Protein AF-A0A7Y2A9Y5-F1 (afdb_monomer_lite)

Structure (mmCIF, N/CA/C/O backbone):
data_AF-A0A7Y2A9Y5-F1
#
_entry.id   AF-A0A7Y2A9Y5-F1
#
loop_
_atom_site.group_PDB
_atom_site.id
_atom_site.type_symbol
_atom_site.label_atom_id
_atom_site.label_alt_id
_atom_site.label_comp_id
_atom_site.label_asym_id
_atom_site.label_entity_id
_atom_site.label_seq_id
_atom_site.pdbx_PDB_ins_code
_atom_site.Cartn_x
_atom_site.Cartn_y
_atom_site.Cartn_z
_atom_site.occupancy
_atom_site.B_iso_or_equiv
_atom_site.auth_seq_id
_atom_site.auth_comp_id
_atom_site.auth_asym_id
_atom_site.auth_atom_id
_atom_site.pdbx_PDB_model_num
ATOM 1 N N . MET A 1 1 ? -33.404 -12.285 2.763 1.00 61.84 1 MET A N 1
ATOM 2 C CA . MET A 1 1 ? -32.604 -12.738 1.594 1.00 61.84 1 MET A CA 1
ATOM 3 C C . MET A 1 1 ? -32.031 -14.111 1.912 1.00 61.84 1 MET A C 1
ATOM 5 O O . MET A 1 1 ? -31.598 -14.298 3.040 1.00 61.84 1 MET A O 1
ATOM 9 N N . SER A 1 2 ? -32.058 -15.064 0.974 1.00 83.62 2 SER A N 1
ATOM 10 C CA . SER A 1 2 ? -31.495 -16.404 1.196 1.00 83.62 2 SER A CA 1
ATOM 11 C C . SER A 1 2 ? -29.981 -16.333 1.434 1.00 83.62 2 SER A C 1
ATOM 13 O O . SER A 1 2 ? -29.291 -15.499 0.842 1.00 83.62 2 SER A O 1
ATOM 15 N N . VAL A 1 3 ? -29.458 -17.207 2.300 1.00 85.44 3 VAL A N 1
ATOM 16 C CA . VAL A 1 3 ? -28.026 -17.282 2.651 1.00 85.44 3 VAL A CA 1
ATOM 17 C C . VAL A 1 3 ? -27.150 -17.421 1.400 1.00 85.44 3 VAL A C 1
ATOM 19 O O . VAL A 1 3 ? -26.142 -16.733 1.279 1.00 85.44 3 VAL A O 1
ATOM 22 N N . PHE A 1 4 ? -27.600 -18.203 0.414 1.00 86.50 4 PHE A N 1
ATOM 23 C CA . PHE A 1 4 ? -26.938 -18.354 -0.885 1.00 86.50 4 PHE A CA 1
ATOM 24 C C . PHE A 1 4 ? -26.806 -17.039 -1.663 1.00 86.50 4 PHE A C 1
ATOM 26 O O . PHE A 1 4 ? -25.743 -16.758 -2.211 1.00 86.50 4 PHE A O 1
ATOM 33 N N . LYS A 1 5 ? -27.846 -16.191 -1.672 1.00 84.12 5 LYS A N 1
ATOM 34 C CA . LYS A 1 5 ? -27.791 -14.879 -2.338 1.00 84.12 5 LYS A CA 1
ATOM 35 C C . LYS A 1 5 ? -26.791 -13.947 -1.648 1.00 84.12 5 LYS A C 1
ATOM 37 O O . LYS A 1 5 ? -26.061 -13.232 -2.327 1.00 84.12 5 LYS A O 1
ATOM 42 N N . LYS A 1 6 ? -26.729 -13.978 -0.311 1.00 85.56 6 LYS A N 1
ATOM 43 C CA . LYS A 1 6 ? -25.767 -13.183 0.471 1.00 85.56 6 LYS A CA 1
ATOM 44 C C . LYS A 1 6 ? -24.329 -13.655 0.236 1.00 85.56 6 LYS A C 1
ATOM 46 O O . LYS A 1 6 ? -23.455 -12.819 0.033 1.00 85.56 6 LYS A O 1
ATOM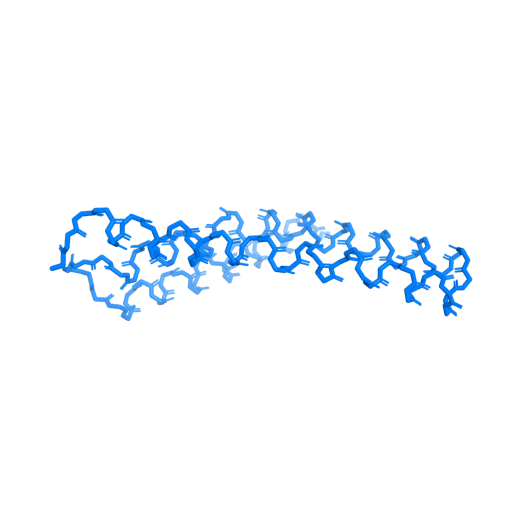 51 N N . LEU A 1 7 ? -24.106 -14.970 0.208 1.00 88.00 7 LEU A N 1
ATOM 52 C CA . LEU A 1 7 ? -22.796 -15.555 -0.072 1.00 88.00 7 LEU A CA 1
ATOM 53 C C . LEU A 1 7 ? -22.314 -15.175 -1.476 1.00 88.00 7 LEU A C 1
ATOM 55 O O . LEU A 1 7 ? -21.227 -14.627 -1.608 1.00 88.00 7 LEU A O 1
ATOM 59 N N . PHE A 1 8 ? -23.150 -15.365 -2.502 1.00 89.75 8 PHE A N 1
ATOM 60 C CA . PHE A 1 8 ? -22.801 -15.005 -3.878 1.00 89.75 8 PHE A CA 1
ATOM 61 C C . PHE A 1 8 ? -22.493 -13.511 -4.026 1.00 89.75 8 PHE A C 1
ATOM 63 O O . PHE A 1 8 ? -21.510 -13.146 -4.661 1.00 89.75 8 PHE A O 1
ATOM 70 N N . GLN A 1 9 ? -23.288 -12.639 -3.398 1.00 87.06 9 GLN A N 1
ATOM 71 C CA . GLN A 1 9 ? -23.046 -11.197 -3.425 1.00 87.06 9 GLN A CA 1
ATOM 72 C C . GLN A 1 9 ? -21.710 -10.832 -2.764 1.00 87.06 9 GLN A C 1
ATOM 74 O O . GLN A 1 9 ? -20.972 -10.014 -3.306 1.00 87.06 9 GLN A O 1
ATOM 79 N N . GLN A 1 10 ? -21.367 -11.449 -1.631 1.00 85.25 10 GLN A N 1
ATOM 80 C CA . GLN A 1 10 ? -20.069 -11.221 -0.997 1.00 85.25 10 GLN A CA 1
ATOM 81 C C . GLN A 1 10 ? -18.922 -11.764 -1.853 1.00 85.25 10 GLN A C 1
ATOM 83 O O . GLN A 1 10 ? -17.982 -11.023 -2.122 1.00 85.25 10 GLN A O 1
ATOM 88 N N . THR A 1 11 ? -19.009 -12.996 -2.356 1.00 89.12 11 THR A N 1
ATOM 89 C CA . THR A 1 11 ? -17.985 -13.570 -3.243 1.00 89.12 11 THR A CA 1
ATOM 90 C C . THR A 1 11 ? -17.788 -12.731 -4.498 1.00 89.12 11 THR A C 1
ATOM 92 O O . THR A 1 11 ? -16.651 -12.495 -4.891 1.00 89.12 11 THR A O 1
ATOM 95 N N . PHE A 1 12 ? -18.868 -12.239 -5.103 1.00 91.00 12 PHE A N 1
ATOM 96 C CA . PHE A 1 12 ? -18.781 -11.380 -6.274 1.00 91.00 12 PHE A CA 1
ATOM 97 C C . PHE A 1 12 ? -18.106 -10.049 -5.938 1.00 91.00 12 PHE A C 1
ATOM 99 O O . PHE A 1 12 ? -17.169 -9.676 -6.627 1.00 91.00 12 PHE A O 1
ATOM 106 N N . ILE A 1 13 ? -18.504 -9.364 -4.859 1.00 86.56 13 ILE A N 1
ATOM 107 C CA . ILE A 1 13 ? -17.916 -8.070 -4.467 1.00 86.56 13 ILE A CA 1
ATOM 108 C C . ILE A 1 13 ? -16.438 -8.217 -4.078 1.00 86.56 13 ILE A C 1
ATOM 110 O O . ILE A 1 13 ? -15.595 -7.489 -4.598 1.00 86.56 13 ILE A O 1
ATOM 114 N N . TYR A 1 14 ? -16.103 -9.165 -3.198 1.00 84.19 14 TYR A N 1
ATOM 115 C CA . TYR A 1 14 ? -14.718 -9.402 -2.773 1.00 84.19 14 TYR A CA 1
ATOM 116 C C . TYR A 1 14 ? -13.857 -9.964 -3.917 1.00 84.19 14 TYR A C 1
ATOM 118 O O . TYR A 1 14 ? -12.682 -9.616 -4.048 1.00 84.19 14 TYR A O 1
ATOM 126 N N . GLY A 1 15 ? -14.444 -10.793 -4.783 1.00 87.00 15 GLY A N 1
ATOM 127 C CA . GLY A 1 15 ? -13.808 -11.278 -6.004 1.00 87.00 15 GLY A CA 1
ATOM 128 C C . GLY A 1 15 ? -13.5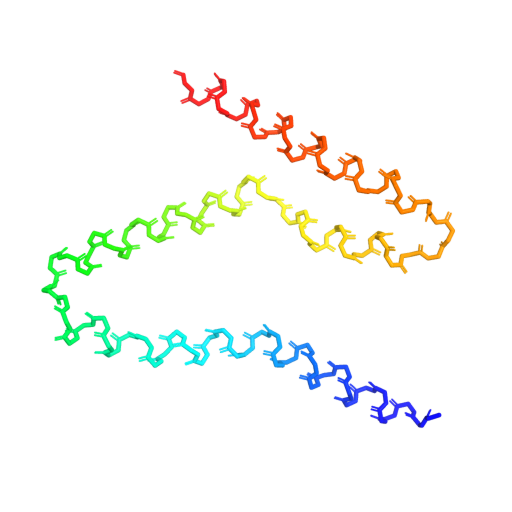07 -10.135 -6.967 1.00 87.00 15 GLY A C 1
ATOM 129 O O . GLY A 1 15 ? -12.380 -10.007 -7.429 1.00 87.00 15 GLY A O 1
ATOM 130 N N . LEU A 1 16 ? -14.462 -9.235 -7.204 1.00 91.06 16 LEU A N 1
ATOM 131 C CA . LEU A 1 16 ? -14.254 -8.073 -8.067 1.00 91.06 16 LEU A CA 1
ATOM 132 C C . LEU A 1 16 ? -13.177 -7.140 -7.499 1.00 91.06 16 LEU A C 1
ATOM 134 O O . LEU A 1 16 ? -12.289 -6.723 -8.237 1.00 91.06 16 LEU A O 1
ATOM 138 N N . ALA A 1 17 ? -13.204 -6.873 -6.189 1.00 85.94 17 ALA A N 1
ATOM 139 C CA . ALA A 1 17 ? -12.226 -6.018 -5.515 1.00 85.94 17 ALA A CA 1
ATOM 140 C C . ALA A 1 17 ? -10.780 -6.532 -5.650 1.00 85.94 17 ALA A C 1
ATOM 142 O O . ALA A 1 17 ? -9.844 -5.737 -5.679 1.00 85.94 17 ALA A O 1
ATOM 143 N N . THR A 1 18 ? -10.588 -7.850 -5.764 1.00 85.75 18 THR A N 1
ATOM 144 C CA . THR A 1 18 ? -9.256 -8.470 -5.882 1.00 85.75 18 THR A CA 1
ATOM 145 C C . THR A 1 18 ? -8.842 -8.750 -7.327 1.00 85.75 18 THR A C 1
ATOM 147 O O . THR A 1 18 ? -7.666 -8.613 -7.670 1.00 85.75 18 THR A O 1
ATOM 150 N N . VAL A 1 19 ? -9.784 -9.135 -8.190 1.00 92.06 19 VAL A N 1
ATOM 151 C CA . VAL A 1 19 ? -9.519 -9.532 -9.581 1.00 92.06 19 VAL A CA 1
ATOM 152 C C . VAL A 1 19 ? -9.438 -8.325 -10.506 1.00 92.06 19 VAL A C 1
ATOM 154 O O . VAL A 1 19 ? -8.579 -8.306 -11.386 1.00 92.06 19 VAL A O 1
ATOM 157 N N . LEU A 1 20 ? -10.278 -7.304 -10.310 1.00 93.00 20 LEU A N 1
ATOM 158 C CA . LEU A 1 20 ? -10.336 -6.149 -11.207 1.00 93.00 20 LEU A CA 1
ATOM 159 C C . LEU A 1 20 ? -8.9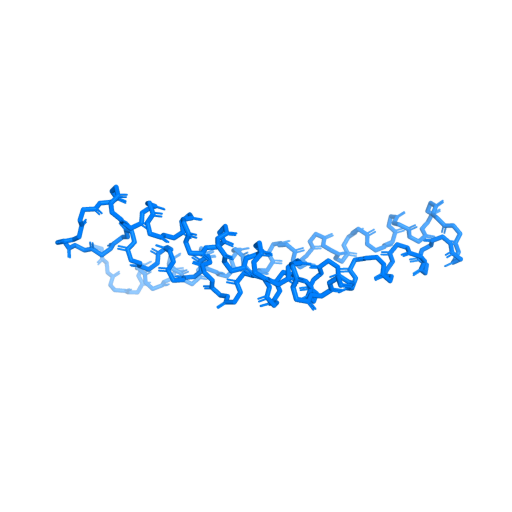89 -5.404 -11.300 1.00 93.00 20 LEU A C 1
ATOM 161 O O . LEU A 1 20 ? -8.528 -5.195 -12.423 1.00 93.00 20 LEU A O 1
ATOM 165 N N . PRO A 1 21 ? -8.285 -5.089 -10.191 1.00 90.56 21 PRO A N 1
ATOM 166 C CA . PRO A 1 21 ? -6.967 -4.455 -10.276 1.00 90.56 21 PRO A CA 1
ATOM 167 C C . PRO A 1 21 ? -5.936 -5.322 -11.011 1.00 90.56 21 PRO A C 1
ATOM 169 O O . PRO A 1 21 ? -5.113 -4.810 -11.766 1.00 90.56 21 PRO A O 1
ATOM 172 N N . ARG A 1 22 ? -6.000 -6.650 -10.839 1.00 89.94 22 ARG A N 1
ATOM 173 C CA . ARG A 1 22 ? -5.098 -7.596 -11.516 1.00 89.94 22 ARG A CA 1
ATOM 174 C C . ARG A 1 22 ? -5.380 -7.678 -13.014 1.00 89.94 22 ARG A C 1
ATOM 176 O O . ARG A 1 22 ? -4.445 -7.688 -13.806 1.00 89.94 22 ARG A O 1
ATOM 183 N N . ALA A 1 23 ? -6.651 -7.698 -13.407 1.00 93.88 23 ALA A N 1
ATOM 184 C CA . ALA A 1 23 ? -7.051 -7.675 -14.810 1.00 93.88 23 ALA A CA 1
ATOM 185 C C . ALA A 1 23 ? -6.598 -6.378 -15.500 1.00 93.88 23 ALA A C 1
ATOM 187 O O . ALA A 1 23 ? -6.057 -6.425 -16.603 1.00 93.88 23 ALA A O 1
ATOM 188 N N . LEU A 1 24 ? -6.737 -5.234 -14.822 1.00 94.25 24 LEU A N 1
ATOM 189 C CA . LEU A 1 24 ? -6.215 -3.957 -15.311 1.00 94.25 24 LEU A CA 1
ATOM 190 C C . LEU A 1 24 ? -4.692 -3.988 -15.470 1.00 94.25 24 LEU A C 1
ATOM 192 O O . LEU A 1 24 ? -4.188 -3.541 -16.496 1.00 94.25 24 LEU A O 1
ATOM 196 N N . ALA A 1 25 ? -3.961 -4.566 -14.512 1.00 91.00 25 ALA A N 1
ATOM 197 C CA . ALA A 1 25 ? -2.511 -4.712 -14.620 1.00 91.00 25 ALA A CA 1
ATOM 198 C C . ALA A 1 25 ? -2.102 -5.518 -15.866 1.00 91.00 25 ALA A C 1
ATOM 200 O O . ALA A 1 25 ? -1.190 -5.107 -16.577 1.00 91.00 25 ALA A O 1
ATOM 201 N N . ILE A 1 26 ? -2.813 -6.607 -16.186 1.00 92.62 26 ILE A N 1
ATOM 202 C CA . ILE A 1 26 ? -2.556 -7.415 -17.393 1.00 92.62 26 ILE A CA 1
ATOM 203 C C . ILE A 1 26 ? -2.719 -6.581 -18.671 1.00 92.62 26 ILE A C 1
ATOM 205 O O . ILE A 1 26 ? -1.921 -6.724 -19.592 1.00 92.62 26 ILE A O 1
ATOM 209 N N . ILE A 1 27 ? -3.717 -5.696 -18.722 1.00 94.56 27 ILE A N 1
ATOM 210 C CA . ILE A 1 27 ? -3.963 -4.809 -19.872 1.00 94.56 27 ILE A CA 1
ATOM 211 C C . ILE A 1 27 ? -2.925 -3.678 -19.940 1.00 94.56 27 ILE A C 1
ATOM 213 O O . ILE A 1 27 ? -2.535 -3.252 -21.025 1.00 94.56 27 ILE A O 1
ATOM 217 N N . LEU A 1 28 ? -2.454 -3.196 -18.792 1.00 92.38 28 LEU A N 1
ATOM 218 C CA . LEU A 1 28 ? -1.470 -2.117 -18.710 1.00 92.38 28 LEU A CA 1
ATOM 219 C C . LEU A 1 28 ? -0.061 -2.560 -19.119 1.00 92.38 28 LEU A C 1
ATOM 221 O O . LEU A 1 28 ? 0.691 -1.749 -19.650 1.00 92.38 28 LEU A O 1
ATOM 225 N N . VAL A 1 29 ? 0.301 -3.830 -18.924 1.00 91.94 29 VAL A N 1
ATOM 226 C CA . VAL A 1 29 ? 1.617 -4.357 -19.328 1.00 91.94 29 VAL A CA 1
ATOM 227 C C . VAL A 1 29 ? 1.925 -4.119 -20.816 1.00 91.94 29 VAL A C 1
ATOM 229 O O . VAL A 1 29 ? 2.940 -3.476 -21.078 1.00 91.94 29 VAL A O 1
ATOM 232 N N . PRO A 1 30 ? 1.100 -4.553 -21.793 1.00 92.69 30 PRO A N 1
ATOM 233 C CA . PRO A 1 30 ? 1.372 -4.303 -23.210 1.00 92.69 30 PRO A CA 1
ATOM 234 C C . PRO A 1 30 ? 1.344 -2.812 -23.571 1.00 92.69 30 PRO A C 1
ATOM 236 O O . PRO A 1 30 ? 2.055 -2.394 -24.481 1.00 92.69 30 PRO A O 1
ATOM 239 N N . LEU A 1 31 ? 0.571 -1.991 -22.848 1.00 93.50 31 LEU A N 1
ATOM 240 C CA . LEU A 1 31 ? 0.591 -0.537 -23.019 1.00 93.50 31 LEU A CA 1
ATOM 241 C C . LEU A 1 31 ? 1.949 0.046 -22.599 1.00 93.50 31 LEU A C 1
ATOM 243 O O . LEU A 1 31 ? 2.547 0.820 -23.344 1.00 93.50 31 LEU A O 1
ATOM 247 N N . TYR A 1 32 ? 2.459 -0.339 -21.427 1.00 92.12 32 TYR A N 1
ATOM 248 C CA . TYR A 1 32 ? 3.745 0.149 -20.936 1.00 92.12 32 TYR A CA 1
ATOM 249 C C . TYR A 1 32 ? 4.912 -0.351 -21.779 1.00 92.12 32 TYR A C 1
ATOM 251 O O . TYR A 1 32 ? 5.793 0.440 -22.099 1.00 92.12 32 TYR A O 1
ATOM 259 N N . THR A 1 33 ? 4.920 -1.620 -22.184 1.00 91.94 33 THR A N 1
ATOM 260 C CA . THR A 1 33 ? 6.009 -2.170 -23.005 1.00 91.94 33 THR A CA 1
ATOM 261 C C . THR A 1 33 ? 5.959 -1.711 -24.462 1.00 91.94 33 THR A C 1
ATOM 263 O O . THR A 1 33 ? 6.989 -1.731 -25.129 1.00 91.94 33 THR A O 1
ATOM 266 N N . GLY A 1 34 ? 4.798 -1.268 -24.960 1.00 92.56 34 GLY A N 1
ATOM 267 C CA . GLY A 1 34 ? 4.666 -0.664 -26.288 1.00 92.56 34 GLY A CA 1
ATOM 268 C C . GLY A 1 34 ? 5.124 0.796 -26.360 1.00 92.56 34 GLY A C 1
ATOM 269 O O . GLY A 1 34 ? 5.540 1.250 -27.423 1.00 92.56 34 GLY A O 1
ATOM 270 N N . VAL A 1 35 ? 5.059 1.534 -25.244 1.00 93.31 35 VAL A N 1
ATOM 271 C CA . VAL A 1 35 ? 5.412 2.965 -25.186 1.00 93.31 35 VAL A CA 1
ATOM 272 C C . VAL A 1 35 ? 6.802 3.199 -24.586 1.00 93.31 35 VAL A C 1
ATOM 274 O O . VAL A 1 35 ? 7.510 4.105 -25.024 1.00 93.31 35 VAL A O 1
ATOM 277 N N . LEU A 1 36 ? 7.211 2.413 -23.584 1.00 92.12 36 LEU A N 1
ATOM 278 C CA . LEU A 1 36 ? 8.490 2.597 -22.898 1.00 92.12 36 LEU A CA 1
ATOM 279 C C . LEU A 1 36 ? 9.581 1.688 -23.483 1.00 92.12 36 LEU A C 1
ATOM 281 O O . LEU A 1 36 ? 9.355 0.493 -23.674 1.00 92.12 36 LEU A O 1
ATOM 285 N N . PRO A 1 37 ? 10.814 2.200 -23.658 1.00 94.38 37 PRO A N 1
ATOM 286 C CA . PRO A 1 37 ? 11.957 1.347 -23.943 1.00 94.38 37 PRO A CA 1
ATOM 287 C C . PRO A 1 37 ? 12.250 0.410 -22.753 1.00 94.38 37 PRO A C 1
ATOM 289 O O . PRO A 1 37 ? 11.997 0.785 -21.601 1.00 94.38 37 PRO A O 1
ATOM 292 N N . PRO A 1 38 ? 12.864 -0.769 -2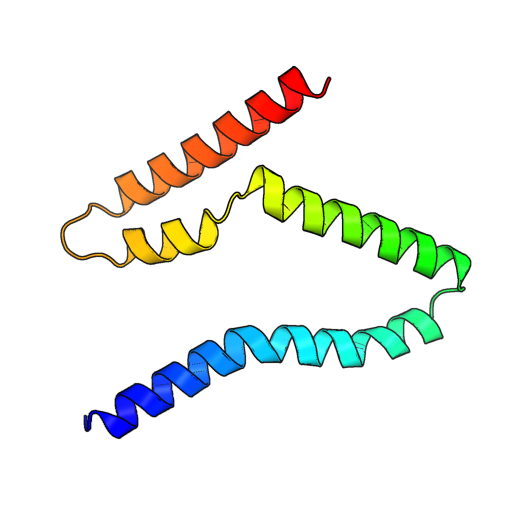2.984 1.00 91.88 38 PRO A N 1
ATOM 293 C CA . PRO A 1 38 ? 13.102 -1.770 -21.938 1.00 91.88 38 PRO A CA 1
ATOM 294 C C . PRO A 1 38 ? 13.831 -1.231 -20.702 1.00 91.88 38 PRO A C 1
ATOM 296 O O . PRO A 1 38 ? 13.483 -1.575 -19.576 1.00 91.88 38 PRO A O 1
ATOM 299 N N . ALA A 1 39 ? 14.803 -0.334 -20.899 1.00 93.69 39 ALA A N 1
ATOM 300 C CA . ALA A 1 39 ? 15.533 0.296 -19.802 1.00 93.69 39 ALA A CA 1
ATOM 301 C C . ALA A 1 39 ? 14.621 1.163 -18.912 1.00 93.69 39 ALA A C 1
ATOM 303 O O . ALA A 1 39 ? 14.683 1.070 -17.688 1.00 93.69 39 ALA A O 1
ATOM 304 N N . ALA A 1 40 ? 13.732 1.962 -19.512 1.00 92.69 40 ALA A N 1
ATOM 305 C CA . ALA A 1 40 ? 12.793 2.802 -18.767 1.00 92.69 40 ALA A CA 1
ATOM 306 C C . ALA A 1 40 ? 11.723 1.962 -18.056 1.00 92.69 40 ALA A C 1
ATOM 308 O O . ALA A 1 40 ? 11.370 2.250 -16.912 1.00 92.69 40 ALA A O 1
ATOM 309 N N . PHE A 1 41 ? 11.254 0.884 -18.693 1.00 93.94 41 PHE A N 1
ATOM 310 C CA . PHE A 1 41 ? 10.351 -0.070 -18.051 1.00 93.94 41 PHE A CA 1
ATOM 311 C C . PHE A 1 41 ? 11.011 -0.767 -16.850 1.00 93.94 41 PHE A C 1
ATOM 313 O O . PHE A 1 41 ? 10.368 -0.945 -15.818 1.00 93.94 41 PHE A O 1
ATOM 320 N N . GLY A 1 42 ? 12.305 -1.095 -16.938 1.00 92.69 42 GLY A N 1
ATOM 321 C CA . GLY A 1 42 ? 13.081 -1.643 -15.821 1.00 92.69 42 GLY A CA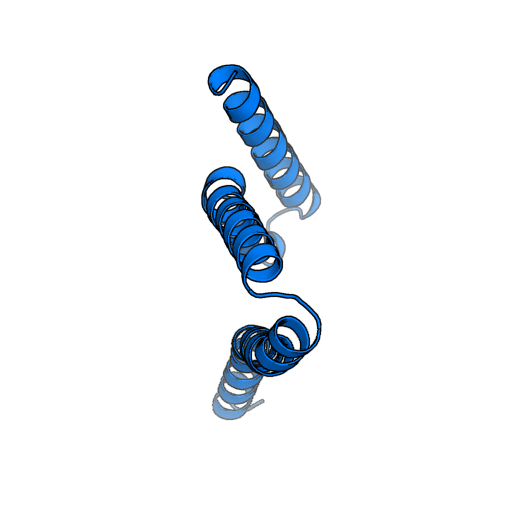 1
ATOM 322 C C . GLY A 1 42 ? 13.154 -0.697 -14.618 1.00 92.69 42 GLY A C 1
ATOM 323 O O . GLY A 1 42 ? 12.940 -1.126 -13.482 1.00 92.69 42 GLY A O 1
ATOM 324 N N . VAL A 1 43 ? 13.376 0.601 -14.855 1.00 94.88 43 VAL A N 1
ATOM 325 C CA . VAL A 1 43 ? 13.343 1.625 -13.793 1.00 94.88 43 VAL A CA 1
ATOM 326 C C . VAL A 1 43 ? 11.948 1.722 -13.175 1.00 94.88 43 VAL A C 1
ATOM 328 O O . VAL A 1 43 ? 11.820 1.685 -11.951 1.00 94.88 43 VAL A O 1
ATOM 331 N N . TYR A 1 44 ? 10.903 1.776 -14.003 1.00 93.06 44 TYR A N 1
ATOM 332 C CA . TYR A 1 44 ? 9.515 1.796 -13.539 1.00 93.06 44 TYR A CA 1
ATOM 333 C C . TYR A 1 44 ? 9.185 0.578 -12.666 1.00 93.06 44 TYR A C 1
ATOM 335 O O . TYR A 1 44 ? 8.698 0.741 -11.549 1.00 93.06 44 TYR A O 1
ATOM 343 N N . ALA A 1 45 ? 9.503 -0.633 -13.129 1.00 92.75 45 ALA A N 1
ATOM 344 C CA . ALA A 1 45 ? 9.238 -1.870 -12.398 1.00 92.75 45 ALA A CA 1
ATOM 345 C C . ALA A 1 45 ? 9.994 -1.922 -11.060 1.00 92.75 45 ALA A C 1
ATOM 347 O O . ALA A 1 45 ? 9.443 -2.357 -10.044 1.00 92.75 45 ALA A O 1
ATOM 348 N N . THR A 1 46 ? 11.234 -1.430 -11.040 1.00 95.19 46 THR A N 1
ATOM 349 C CA . THR A 1 46 ? 12.048 -1.339 -9.820 1.00 95.19 46 THR A CA 1
ATOM 350 C C . THR A 1 46 ? 11.439 -0.345 -8.829 1.00 95.19 46 THR A C 1
ATOM 352 O O . THR A 1 46 ? 11.253 -0.676 -7.658 1.00 95.19 46 THR A O 1
ATOM 355 N N . MET A 1 47 ? 11.041 0.842 -9.296 1.00 95.69 47 MET A N 1
ATOM 356 C CA . MET A 1 47 ? 10.366 1.849 -8.471 1.00 95.69 47 MET A CA 1
ATOM 357 C C . MET A 1 47 ? 9.052 1.310 -7.890 1.00 95.69 47 MET A C 1
ATOM 359 O O . MET A 1 47 ? 8.799 1.446 -6.694 1.00 95.69 47 MET A O 1
ATOM 363 N N . MET A 1 48 ? 8.244 0.635 -8.713 1.00 93.69 48 MET A N 1
ATOM 364 C CA . MET A 1 48 ? 6.996 0.010 -8.276 1.00 93.69 48 MET A CA 1
ATOM 365 C C . MET A 1 48 ? 7.237 -1.051 -7.201 1.00 93.69 48 MET A C 1
ATOM 367 O O . MET A 1 48 ? 6.486 -1.124 -6.231 1.00 93.69 48 MET A O 1
ATOM 371 N N . SER A 1 49 ? 8.296 -1.849 -7.352 1.00 95.00 49 SER A N 1
ATOM 372 C CA . SER A 1 49 ? 8.671 -2.876 -6.377 1.00 95.00 49 SER A CA 1
ATOM 373 C C . SER A 1 49 ? 9.010 -2.255 -5.022 1.00 95.00 49 SER A C 1
ATOM 375 O O . SER A 1 49 ? 8.515 -2.729 -4.000 1.00 95.00 49 SER A O 1
ATOM 377 N N . TYR A 1 50 ? 9.767 -1.151 -5.002 1.00 94.88 50 TYR A N 1
ATOM 378 C CA . TYR A 1 50 ? 10.036 -0.412 -3.765 1.00 94.88 50 TYR A CA 1
ATOM 379 C C . TYR A 1 50 ? 8.769 0.169 -3.136 1.00 94.88 50 TYR A C 1
ATOM 381 O O . TYR A 1 50 ? 8.611 0.080 -1.922 1.00 94.88 50 TYR A O 1
ATOM 389 N N . ILE A 1 51 ? 7.840 0.707 -3.933 1.00 93.69 51 ILE A N 1
ATOM 390 C CA . ILE A 1 51 ? 6.559 1.223 -3.424 1.00 93.69 51 ILE A CA 1
ATOM 391 C C . ILE A 1 51 ? 5.728 0.097 -2.796 1.00 93.69 51 ILE A C 1
ATOM 393 O O . ILE A 1 51 ? 5.189 0.270 -1.705 1.00 93.69 51 ILE A O 1
ATOM 397 N N . ILE A 1 52 ? 5.640 -1.064 -3.454 1.00 92.25 52 ILE A N 1
ATOM 398 C CA . ILE A 1 52 ? 4.876 -2.215 -2.953 1.00 92.25 52 ILE A CA 1
ATOM 399 C C . ILE A 1 52 ? 5.487 -2.736 -1.649 1.00 92.25 52 ILE A C 1
ATOM 401 O O . ILE A 1 52 ? 4.767 -2.915 -0.667 1.00 92.25 52 ILE A O 1
ATOM 405 N N . LEU A 1 53 ? 6.807 -2.938 -1.610 1.00 93.25 53 LEU A N 1
ATOM 406 C CA . LEU A 1 53 ? 7.503 -3.373 -0.396 1.00 93.25 53 LEU A CA 1
ATOM 407 C C . LEU A 1 53 ? 7.373 -2.341 0.730 1.00 93.25 53 LEU A C 1
ATOM 409 O O . LEU A 1 53 ? 7.106 -2.706 1.875 1.00 93.25 53 LEU A O 1
ATOM 413 N N . GLY A 1 54 ? 7.495 -1.056 0.396 1.00 91.56 54 GLY A N 1
ATOM 414 C CA . GLY A 1 54 ? 7.284 0.048 1.323 1.00 91.56 54 GLY A CA 1
ATOM 415 C C . GLY A 1 54 ? 5.870 0.052 1.894 1.00 91.56 54 GLY A C 1
ATOM 416 O O . GLY A 1 54 ? 5.707 0.196 3.098 1.00 91.56 54 GLY A O 1
ATOM 417 N N . ASN A 1 55 ? 4.843 -0.186 1.074 1.00 90.81 55 ASN A N 1
ATOM 418 C CA . ASN A 1 55 ? 3.466 -0.288 1.552 1.00 90.81 55 ASN A CA 1
ATOM 419 C C . ASN A 1 55 ? 3.286 -1.467 2.519 1.00 90.81 55 ASN A C 1
ATOM 421 O O . ASN A 1 55 ? 2.685 -1.286 3.574 1.00 90.81 55 ASN A O 1
ATOM 425 N N . VAL A 1 56 ? 3.856 -2.639 2.220 1.00 90.25 56 VAL A N 1
ATOM 426 C CA . VAL A 1 56 ? 3.800 -3.800 3.127 1.00 90.25 56 VAL A CA 1
ATOM 427 C C . VAL A 1 56 ? 4.419 -3.468 4.488 1.00 90.25 56 VAL A C 1
ATOM 429 O O . VAL A 1 56 ? 3.822 -3.784 5.517 1.00 90.25 56 VAL A O 1
ATOM 432 N N . LEU A 1 57 ? 5.576 -2.801 4.501 1.00 90.25 57 LEU A N 1
ATOM 433 C CA . LEU A 1 57 ? 6.286 -2.453 5.732 1.00 90.25 57 LEU A CA 1
ATOM 434 C C . LEU A 1 57 ? 5.608 -1.312 6.510 1.00 90.25 57 LEU A C 1
ATOM 436 O O . LEU A 1 57 ? 5.384 -1.435 7.711 1.00 90.25 57 LEU A O 1
ATOM 440 N N . LEU A 1 58 ? 5.274 -0.211 5.832 1.00 89.50 58 LEU A N 1
ATOM 441 C CA . LEU A 1 58 ? 4.742 1.011 6.447 1.00 89.50 58 LEU A CA 1
ATOM 442 C C . LEU A 1 58 ? 3.258 0.902 6.800 1.00 89.50 58 LEU A C 1
ATOM 444 O O . LEU A 1 58 ? 2.822 1.469 7.797 1.00 89.50 58 LEU A O 1
ATOM 448 N N . SER A 1 59 ? 2.473 0.187 5.991 1.00 90.00 59 SER A N 1
ATOM 449 C CA . SER A 1 59 ? 1.046 -0.012 6.252 1.00 90.00 59 SER A CA 1
ATOM 450 C C . SER A 1 59 ? 0.808 -1.184 7.200 1.00 90.00 59 SER A C 1
ATOM 452 O O . SER A 1 59 ? -0.200 -1.174 7.893 1.00 90.00 59 SER A O 1
ATOM 454 N N . TYR A 1 60 ? 1.689 -2.199 7.240 1.00 89.88 60 TYR A N 1
ATOM 455 C CA . TYR A 1 60 ? 1.602 -3.388 8.115 1.00 89.88 60 TYR A CA 1
ATOM 456 C C . TYR A 1 60 ? 0.196 -4.027 8.211 1.00 89.88 60 TYR A C 1
ATOM 458 O O . TYR A 1 60 ? -0.173 -4.640 9.213 1.00 89.88 60 TYR A O 1
ATOM 466 N N . GLY A 1 61 ? -0.609 -3.902 7.147 1.00 87.38 61 GLY A N 1
ATOM 467 C CA . GLY A 1 61 ? -1.982 -4.413 7.083 1.00 87.38 61 GLY A CA 1
ATOM 468 C C . GLY A 1 61 ? -3.056 -3.516 7.719 1.00 87.38 61 GLY A C 1
ATOM 469 O O . GLY A 1 61 ? -4.188 -3.973 7.918 1.00 87.38 61 GLY A O 1
ATOM 470 N N . MET A 1 62 ? -2.751 -2.247 8.006 1.00 92.25 62 MET A N 1
ATOM 471 C CA . MET A 1 62 ? -3.666 -1.307 8.657 1.00 92.25 62 MET A CA 1
ATOM 472 C C . MET A 1 62 ? -4.940 -1.040 7.886 1.00 92.25 62 MET A C 1
ATOM 474 O O . MET A 1 62 ? -5.975 -0.891 8.522 1.00 92.25 62 MET A O 1
ATOM 478 N N . GLU A 1 63 ? -4.919 -1.040 6.554 1.00 87.19 63 GLU A N 1
ATOM 479 C CA . GLU A 1 63 ? -6.151 -0.910 5.765 1.00 87.19 63 GLU A CA 1
ATOM 480 C C . GLU A 1 63 ? -7.164 -2.002 6.138 1.00 87.19 63 GLU A C 1
ATOM 482 O O . GLU A 1 63 ? -8.327 -1.719 6.425 1.00 87.19 63 GLU A O 1
ATOM 487 N N . THR A 1 64 ? -6.708 -3.255 6.231 1.00 87.44 64 THR A N 1
ATOM 488 C CA . THR A 1 64 ? -7.579 -4.391 6.569 1.00 87.44 64 THR A CA 1
ATOM 489 C C . THR A 1 64 ? -8.079 -4.292 8.009 1.00 87.44 64 THR A C 1
ATOM 491 O O . THR A 1 64 ? -9.262 -4.521 8.276 1.00 87.44 64 THR A O 1
ATOM 494 N N . ALA A 1 65 ? -7.199 -3.925 8.946 1.00 87.94 65 ALA A N 1
ATOM 495 C CA . ALA A 1 65 ? -7.580 -3.717 10.338 1.00 87.94 65 ALA A CA 1
ATOM 496 C C . ALA A 1 65 ? -8.596 -2.571 10.466 1.00 87.94 65 ALA A C 1
ATOM 498 O O . ALA A 1 65 ? -9.646 -2.746 11.085 1.00 87.94 65 ALA A O 1
ATOM 499 N N . PHE A 1 66 ? -8.334 -1.437 9.823 1.00 89.88 66 PHE A N 1
ATOM 500 C CA . PHE A 1 66 ? -9.192 -0.261 9.814 1.00 89.88 66 PHE A CA 1
ATOM 501 C C . PHE A 1 66 ? -10.601 -0.595 9.319 1.00 89.88 66 PHE A C 1
ATOM 503 O O . PHE A 1 66 ? -11.566 -0.366 10.051 1.00 89.88 66 PHE A O 1
ATOM 510 N N . PHE A 1 67 ? -10.735 -1.225 8.144 1.00 85.00 67 PHE A N 1
ATOM 511 C CA . PHE A 1 67 ? -12.046 -1.620 7.614 1.00 85.00 67 PHE A CA 1
ATOM 512 C C . PHE A 1 67 ? -12.775 -2.620 8.515 1.00 85.00 67 PHE A C 1
ATOM 514 O O . PHE A 1 67 ? -14.005 -2.583 8.610 1.00 85.00 67 PHE A O 1
ATOM 521 N N . ARG A 1 68 ? -12.042 -3.496 9.209 1.00 84.81 68 ARG A N 1
ATOM 522 C CA . ARG A 1 68 ? -12.629 -4.430 10.175 1.00 84.81 68 ARG A CA 1
ATOM 523 C C . ARG A 1 68 ? -13.159 -3.715 11.419 1.00 84.81 68 ARG A C 1
ATOM 525 O O . ARG A 1 68 ? -14.261 -4.027 11.862 1.00 84.81 68 ARG A O 1
ATOM 532 N N . TYR A 1 69 ? -12.393 -2.791 11.997 1.00 87.25 69 TYR A N 1
ATOM 533 C CA . TYR A 1 69 ? -12.757 -2.130 13.256 1.00 87.25 69 TYR A CA 1
ATOM 534 C C . TYR A 1 69 ? -13.770 -0.998 13.070 1.00 87.25 69 TYR A C 1
ATOM 536 O O . TYR A 1 69 ? -14.640 -0.839 13.919 1.00 87.25 69 TYR A O 1
ATOM 544 N N . ILE A 1 70 ? -13.738 -0.268 11.951 1.00 87.62 70 ILE A N 1
ATOM 545 C CA . ILE A 1 70 ? -14.688 0.831 11.700 1.00 87.62 70 ILE A CA 1
ATOM 546 C C . ILE A 1 70 ? -16.125 0.343 11.456 1.00 87.62 70 ILE A C 1
ATOM 548 O O . ILE A 1 70 ? -17.089 1.064 11.717 1.00 87.62 70 ILE A O 1
ATOM 552 N N . ASN A 1 71 ? -16.268 -0.889 10.962 1.00 83.38 71 ASN A N 1
ATOM 553 C CA . ASN A 1 71 ? -17.555 -1.534 10.711 1.00 83.38 71 ASN A CA 1
ATOM 554 C C . ASN A 1 71 ? -18.020 -2.413 11.883 1.00 83.38 71 ASN A C 1
ATOM 556 O O . ASN A 1 71 ? -19.063 -3.057 11.784 1.00 83.38 71 ASN A O 1
ATOM 560 N N . ARG A 1 72 ? -17.260 -2.470 12.984 1.00 84.50 72 ARG A N 1
ATOM 561 C CA . ARG A 1 72 ? -17.627 -3.248 14.168 1.00 84.50 72 ARG A CA 1
ATOM 562 C C . ARG A 1 72 ? -18.631 -2.468 15.015 1.00 84.50 72 ARG A C 1
ATOM 564 O O . ARG A 1 72 ? -18.377 -1.332 15.402 1.00 84.50 72 ARG A O 1
ATOM 571 N N . GLU A 1 73 ? -19.758 -3.097 15.329 1.00 75.69 73 GLU A N 1
ATOM 572 C CA . GLU A 1 73 ? -20.773 -2.513 16.209 1.00 75.69 73 GLU A CA 1
ATOM 573 C C . GLU A 1 73 ? -20.214 -2.294 17.627 1.00 75.69 73 GLU A C 1
ATOM 575 O O . GLU A 1 73 ? -19.464 -3.122 18.150 1.00 75.69 73 GLU A O 1
ATOM 580 N N . GLY A 1 74 ? -20.560 -1.157 18.239 1.00 77.62 74 GLY A N 1
ATOM 581 C CA . GLY A 1 74 ? -20.147 -0.798 19.601 1.00 77.62 74 GLY A CA 1
ATOM 582 C C . GLY A 1 74 ? -18.818 -0.043 19.729 1.00 77.62 74 GLY A C 1
ATOM 583 O O . GLY A 1 74 ? -18.458 0.317 20.847 1.00 77.62 74 GLY A O 1
ATOM 584 N N . GLN A 1 75 ? -18.097 0.239 18.633 1.00 78.75 75 GLN A N 1
ATOM 585 C CA . GLN A 1 75 ? -16.931 1.132 18.671 1.00 78.75 75 GLN A CA 1
ATOM 586 C C . GLN A 1 75 ? -17.218 2.511 18.057 1.00 78.75 75 GLN A C 1
ATOM 588 O O . GLN A 1 75 ? -17.774 2.594 16.959 1.00 78.75 75 GLN A O 1
ATOM 593 N N . PRO A 1 76 ? -16.811 3.609 18.722 1.00 85.88 76 PRO A N 1
ATOM 594 C CA . PRO A 1 76 ? -16.913 4.946 18.151 1.00 85.88 76 PRO A CA 1
ATOM 595 C C . PRO A 1 76 ? -15.951 5.085 16.964 1.00 85.88 76 PRO A C 1
ATOM 597 O O . PRO A 1 76 ? -14.732 4.965 17.106 1.00 85.88 76 PRO A O 1
ATOM 600 N N . ARG A 1 77 ? -16.512 5.357 15.780 1.00 85.31 77 ARG A N 1
ATOM 601 C CA . ARG A 1 77 ? -15.764 5.463 14.513 1.00 85.31 77 ARG A CA 1
ATOM 602 C C . ARG A 1 77 ? -14.634 6.491 14.568 1.00 85.31 77 ARG A C 1
ATOM 604 O O . ARG A 1 77 ? -13.574 6.238 14.006 1.00 85.31 77 ARG A O 1
ATOM 611 N N . GLU A 1 78 ? -14.841 7.599 15.278 1.00 86.25 78 GLU A N 1
ATOM 612 C CA . GLU A 1 78 ? -13.835 8.652 15.470 1.00 86.25 78 GLU A CA 1
ATOM 613 C C . GLU A 1 78 ? -12.574 8.130 16.167 1.00 86.25 78 GLU A C 1
ATOM 615 O O . GLU A 1 78 ? -11.462 8.446 15.747 1.00 86.25 78 GLU A O 1
ATOM 620 N N . ILE A 1 79 ? -12.721 7.268 17.180 1.00 87.62 79 ILE A N 1
ATOM 621 C CA . ILE A 1 79 ? -11.574 6.705 17.906 1.00 87.62 79 ILE A CA 1
ATOM 622 C C . ILE A 1 79 ? -10.798 5.743 17.009 1.00 87.62 79 ILE A C 1
ATOM 624 O O . ILE A 1 79 ? -9.569 5.773 17.004 1.00 87.62 79 ILE A O 1
ATOM 628 N N . VAL A 1 80 ? -11.493 4.919 16.219 1.00 89.25 80 VAL A N 1
ATOM 629 C CA . VAL A 1 80 ? -10.855 3.988 15.273 1.00 89.25 80 VAL A CA 1
ATOM 630 C C . VAL A 1 80 ? -10.077 4.751 14.200 1.00 89.25 80 VAL A C 1
ATOM 632 O O . VAL A 1 80 ? -8.938 4.395 13.904 1.00 89.25 80 VAL A O 1
ATOM 635 N N . GLN A 1 81 ? -10.665 5.814 13.648 1.00 89.31 81 GLN A N 1
ATOM 636 C CA . GLN A 1 81 ? -10.013 6.677 12.661 1.00 89.31 81 GLN A CA 1
ATOM 637 C C . GLN A 1 81 ? -8.791 7.381 13.235 1.00 89.31 81 GLN A C 1
ATOM 639 O O . GLN A 1 81 ? -7.711 7.271 12.658 1.00 89.31 81 GLN A O 1
ATOM 644 N N . SER A 1 82 ? -8.947 8.045 14.381 1.00 89.94 82 SER A N 1
ATOM 645 C CA . SER A 1 82 ? -7.851 8.741 15.054 1.00 89.94 82 SER A CA 1
ATOM 646 C C . SER A 1 82 ? -6.712 7.773 15.382 1.00 89.94 82 SER A C 1
ATOM 648 O O . SER A 1 82 ? -5.576 7.997 14.984 1.00 89.94 82 SER A O 1
ATOM 650 N N . THR A 1 83 ? -7.025 6.615 15.971 1.00 91.38 83 THR A N 1
ATOM 651 C CA . THR A 1 83 ? -6.026 5.595 16.328 1.00 91.38 83 THR A CA 1
ATOM 652 C C . THR A 1 83 ? -5.291 5.054 15.104 1.00 91.38 83 THR A C 1
ATOM 654 O O . THR A 1 83 ? -4.067 4.947 15.128 1.00 91.38 83 THR A O 1
ATOM 657 N N . ALA A 1 84 ? -6.009 4.723 14.026 1.00 91.25 84 ALA A N 1
ATOM 658 C CA . ALA A 1 84 ? -5.388 4.234 12.799 1.00 91.25 84 ALA A CA 1
ATOM 659 C C . ALA A 1 84 ? -4.466 5.293 12.179 1.00 91.25 84 ALA A C 1
ATOM 661 O O . ALA A 1 84 ? -3.325 4.988 11.830 1.00 91.25 84 ALA A O 1
ATOM 662 N N . LEU A 1 85 ? -4.932 6.542 12.107 1.00 91.12 85 LEU A N 1
ATOM 663 C CA . LEU A 1 85 ? -4.174 7.649 11.536 1.00 91.12 85 LEU A CA 1
ATOM 664 C C . LEU A 1 85 ? -2.923 7.958 12.363 1.00 91.12 85 LEU A C 1
ATOM 666 O O . LEU A 1 85 ? -1.825 8.034 11.811 1.00 91.12 85 LEU A O 1
ATOM 670 N N . THR A 1 86 ? -3.061 8.086 13.684 1.00 91.38 86 THR A N 1
ATOM 671 C CA . THR A 1 86 ? -1.931 8.335 14.583 1.00 91.38 86 THR A CA 1
ATOM 672 C C . THR A 1 86 ? -0.945 7.174 14.542 1.00 91.38 86 THR A C 1
ATOM 674 O O . THR A 1 86 ? 0.254 7.411 14.454 1.00 91.38 86 THR A O 1
ATOM 677 N N . SER A 1 87 ? -1.415 5.924 14.534 1.00 92.62 87 SER A N 1
ATOM 678 C CA . SER A 1 87 ? -0.536 4.752 14.515 1.00 92.62 87 SER A CA 1
ATOM 679 C C . SER A 1 87 ? 0.285 4.658 13.226 1.00 92.62 87 SER A C 1
ATOM 681 O O . SER A 1 87 ? 1.504 4.496 13.294 1.00 92.62 87 SER A O 1
ATOM 683 N N . VAL A 1 88 ? -0.336 4.832 12.053 1.00 92.06 88 VAL A N 1
ATOM 684 C CA . VAL A 1 88 ? 0.377 4.855 10.760 1.00 92.06 88 VAL A CA 1
ATOM 685 C C . VAL A 1 88 ? 1.336 6.043 10.680 1.00 92.06 88 VAL A C 1
ATOM 687 O O . VAL A 1 88 ? 2.475 5.883 10.251 1.00 92.06 88 VAL A O 1
ATOM 690 N N . THR A 1 89 ? 0.917 7.221 11.145 1.00 92.44 89 THR A N 1
ATOM 691 C CA . THR A 1 89 ? 1.761 8.426 11.116 1.00 92.44 89 THR A CA 1
ATOM 692 C C . THR A 1 89 ? 2.984 8.272 12.018 1.00 92.44 89 THR A C 1
ATOM 694 O O . THR A 1 89 ? 4.106 8.499 11.577 1.00 92.44 89 THR A O 1
ATOM 697 N N . VAL A 1 90 ? 2.794 7.835 13.266 1.00 93.88 90 VAL A N 1
ATOM 698 C CA . VAL A 1 90 ? 3.884 7.652 14.235 1.00 93.88 90 VAL A CA 1
ATOM 699 C C . VAL A 1 90 ? 4.833 6.544 13.787 1.00 93.88 90 VAL A C 1
ATOM 701 O O . VAL A 1 90 ? 6.040 6.754 13.797 1.00 93.88 90 VAL A O 1
ATOM 704 N N . SER A 1 91 ? 4.319 5.391 13.351 1.00 92.38 91 SER A N 1
ATOM 705 C CA . SER A 1 91 ? 5.172 4.299 12.852 1.00 92.38 91 SER A CA 1
ATOM 706 C C . SER A 1 91 ? 5.971 4.710 11.613 1.00 92.38 91 SER A C 1
ATOM 708 O O . SER A 1 91 ? 7.169 4.441 11.556 1.00 92.38 91 SER A O 1
ATOM 710 N N . SER A 1 92 ? 5.358 5.436 10.674 1.00 91.62 92 SER A N 1
ATOM 711 C CA . SER A 1 92 ? 6.061 5.956 9.495 1.00 91.62 92 SER A CA 1
ATOM 712 C C . SER A 1 92 ? 7.153 6.958 9.876 1.00 91.62 92 SER A C 1
ATOM 714 O O . SER A 1 92 ? 8.269 6.861 9.372 1.00 91.62 92 SER A O 1
ATOM 716 N N . LEU A 1 93 ? 6.870 7.885 10.800 1.00 93.06 93 LEU A N 1
ATOM 717 C CA . LEU A 1 93 ? 7.863 8.843 11.299 1.00 93.06 93 LEU A CA 1
ATOM 718 C C . LEU A 1 93 ? 9.017 8.148 12.030 1.00 93.06 93 LEU A C 1
ATOM 720 O O . LEU A 1 93 ? 10.171 8.497 11.810 1.00 93.06 93 LEU A O 1
ATOM 724 N N . LEU A 1 94 ? 8.729 7.144 12.861 1.00 92.94 94 LEU A N 1
ATOM 725 C CA . LEU A 1 94 ? 9.758 6.369 13.557 1.00 92.94 94 LEU A CA 1
ATOM 726 C C . LEU A 1 94 ? 10.658 5.613 12.577 1.00 92.94 94 LEU A C 1
ATOM 728 O O . LEU A 1 94 ? 11.876 5.651 12.723 1.00 92.94 94 LEU A O 1
ATOM 732 N N . ILE A 1 95 ? 10.079 4.966 11.563 1.00 90.31 95 ILE A N 1
ATOM 733 C CA . ILE A 1 95 ? 10.846 4.268 10.523 1.00 90.31 95 ILE A CA 1
ATOM 734 C C . ILE A 1 95 ? 11.725 5.252 9.746 1.00 90.31 95 ILE A C 1
ATOM 736 O O . ILE A 1 95 ? 12.876 4.932 9.465 1.00 90.31 95 ILE A O 1
ATOM 740 N N . LEU A 1 96 ? 11.225 6.454 9.443 1.00 90.31 96 LEU A N 1
ATOM 741 C CA . LEU A 1 96 ? 12.016 7.492 8.779 1.00 90.31 96 LEU A CA 1
ATOM 742 C C . LEU A 1 96 ? 13.184 7.984 9.639 1.00 90.31 96 LEU A C 1
ATOM 744 O O . LEU A 1 96 ? 14.264 8.180 9.100 1.00 90.31 96 LEU A O 1
ATOM 748 N N . ILE A 1 97 ? 12.986 8.163 10.948 1.00 92.12 97 ILE A N 1
ATOM 749 C CA . ILE A 1 97 ? 14.045 8.612 11.868 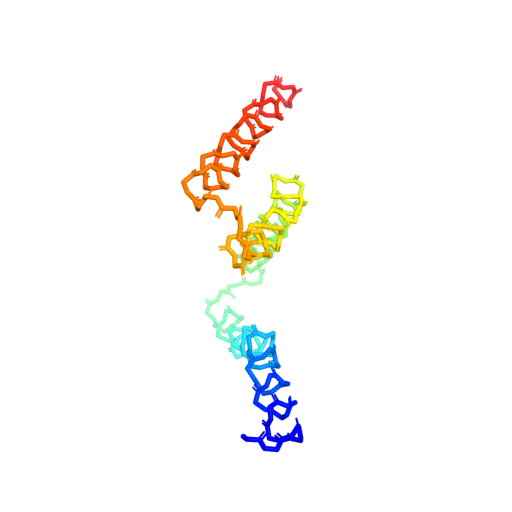1.00 92.12 97 ILE A CA 1
ATOM 750 C C . ILE A 1 97 ? 15.108 7.527 12.075 1.00 92.12 97 ILE A C 1
ATOM 752 O O . ILE A 1 97 ? 16.280 7.850 12.179 1.00 92.12 97 ILE A O 1
ATOM 756 N N . ILE A 1 98 ? 14.710 6.254 12.160 1.00 89.62 98 ILE A N 1
ATOM 757 C CA . ILE A 1 98 ? 15.635 5.125 12.371 1.00 89.62 98 ILE A CA 1
ATOM 758 C C . ILE A 1 98 ? 16.355 4.733 11.072 1.00 89.62 98 ILE A C 1
ATOM 760 O O . ILE A 1 98 ? 17.470 4.222 11.112 1.00 89.62 98 ILE A O 1
ATOM 764 N N . GLY A 1 99 ? 15.689 4.902 9.929 1.00 78.12 99 GLY A N 1
ATOM 765 C CA . GLY A 1 99 ? 16.231 4.585 8.608 1.00 78.12 99 GLY A CA 1
ATOM 766 C C . GLY A 1 99 ? 17.127 5.673 8.006 1.00 78.12 99 GLY A C 1
ATOM 767 O O . GLY A 1 99 ? 17.712 5.423 6.952 1.00 78.12 99 GLY A O 1
ATOM 768 N N . TRP A 1 100 ? 17.202 6.847 8.640 1.00 61.25 100 TRP A N 1
ATOM 769 C CA . TRP A 1 100 ? 18.172 7.914 8.369 1.00 61.25 100 TRP A CA 1
ATOM 770 C C . TRP A 1 100 ? 19.417 7.741 9.240 1.00 61.25 100 TRP A C 1
ATOM 772 O O . TRP A 1 100 ? 20.526 7.962 8.703 1.00 61.25 100 TRP A O 1
#

pLDDT: mean 89.26, std 5.61, range [61.25, 95.69]

Sequence (100 aa):
MSVFKKLFQQTFIYGLATVLPRALAIILVPLYTGVLPPAAFGVYATMMSYIILGNVLLSYGMETAFFRYINREGQPREIVQSTALTSVTVSSLLILIIGW

Radius of gyration: 19.14 Å; chains: 1; bounding box: 51×27×46 Å

Secondary structure (DSSP, 8-state):
--HHHHHHHHHHHHHHHHHHHHHHHHHHHHHHHHHS-HHHHHHHHHHHHHHHHHHHHHHTTHHHHHHHHHTSTTS-HHHHHHHHHHHHHHHHHHHHHHH-

Foldseek 3Di:
DDPVVVVVVVCVVVVCVPVVVVVVVVVVVCVCPVPDDPVVVVVVVVVVVCVVVCCCQLLVCLVVVLVVVCPDPPDDNVVSVVCSVCVSVVSVVVCVVVVD